Protein AF-A0A969LR51-F1 (afdb_monomer)

Sequence (55 aa):
GFATAAGFAAGLFWIAGSFGINYQFEHKPLALLAINGGYHTAQYTLYGLILGLWH

Solvent-accessible surface area (backbone atoms only — not comparable to full-atom values): 2735 Å² total; per-residue (Å²): 95,68,44,22,55,50,19,32,50,45,15,55,54,54,50,24,42,54,48,46,57,53,30,62,77,68,70,48,62,68,67,56,42,53,52,55,23,45,52,46,15,52,51,34,21,50,51,15,41,53,57,42,66,72,106

Secondary structure (DSSP, 8-state):
-HHHHHHHHIIIIIIHHHHHHHHHHTT--HHHHHHHHHHHHHHHHHHHHHHHHH-

Nearest PDB structures (foldseek):
  6yj4-assembly1_d  TM=5.321E-01  e=5.397E+00  Yarrowia lipolytica

Foldseek 3Di:
DVLLVVLLCCLQCVVLVVVVVVCVVVVHDCVVSCVVSVVSSVVSSVVSVVVVVVD

pLDDT: mean 95.17, std 5.57, range [57.69, 97.94]

Mean predicted aligned error: 2.68 Å

Radius of gyration: 12.51 Å; Cα contacts (8 Å, |Δi|>4): 67; chains: 1; bounding box: 22×10×39 Å

Structure (mmCIF, N/CA/C/O backbone):
data_AF-A0A969LR51-F1
#
_entry.id   AF-A0A969LR51-F1
#
loop_
_atom_site.group_PDB
_atom_site.id
_atom_site.type_symbol
_atom_site.label_atom_id
_atom_site.label_alt_id
_atom_site.label_comp_id
_atom_site.label_asym_id
_atom_site.label_entity_id
_atom_site.label_seq_id
_atom_site.pdbx_PDB_ins_code
_atom_site.Cartn_x
_atom_site.Cartn_y
_atom_site.Cartn_z
_atom_site.occupancy
_atom_site.B_iso_or_equiv
_atom_site.auth_seq_id
_atom_site.auth_comp_id
_atom_site.auth_asym_id
_atom_site.auth_atom_id
_atom_site.pdbx_PDB_model_num
ATOM 1 N N . GLY A 1 1 ? 9.414 -1.106 -16.521 1.00 83.69 1 GLY A N 1
ATOM 2 C CA . GLY A 1 1 ? 9.622 -2.169 -15.512 1.00 83.69 1 GLY A CA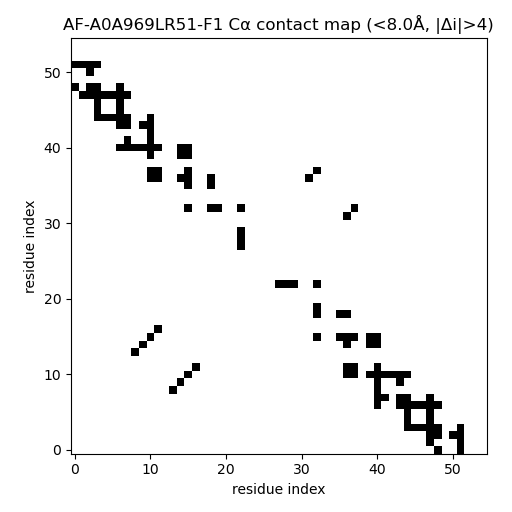 1
ATOM 3 C C . GLY A 1 1 ? 9.955 -1.599 -14.145 1.00 83.69 1 GLY A C 1
ATOM 4 O O . GLY A 1 1 ? 9.105 -1.611 -13.265 1.00 83.69 1 GLY A O 1
ATOM 5 N N . PHE A 1 2 ? 11.169 -1.062 -13.977 1.00 93.19 2 PHE A N 1
ATOM 6 C CA . PHE A 1 2 ? 11.643 -0.513 -12.699 1.00 93.19 2 PHE A CA 1
ATOM 7 C C . PHE A 1 2 ? 10.702 0.537 -12.086 1.00 93.19 2 PHE A C 1
ATOM 9 O O . PHE A 1 2 ? 10.313 0.390 -10.935 1.00 93.19 2 PHE A O 1
ATOM 16 N N . ALA A 1 3 ? 10.271 1.541 -12.860 1.00 94.25 3 ALA A N 1
ATOM 17 C CA . ALA A 1 3 ? 9.373 2.593 -12.370 1.00 94.25 3 ALA A CA 1
ATOM 18 C C . ALA A 1 3 ? 8.046 2.039 -11.814 1.00 94.25 3 ALA A C 1
ATOM 20 O O . ALA A 1 3 ? 7.571 2.489 -10.776 1.00 94.25 3 ALA A O 1
ATOM 21 N N . THR A 1 4 ? 7.485 1.009 -12.450 1.00 96.00 4 THR A N 1
ATOM 22 C CA . THR A 1 4 ? 6.276 0.310 -11.991 1.00 96.00 4 THR A C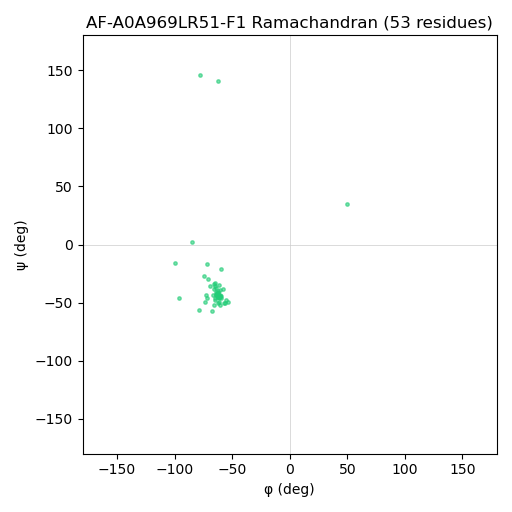A 1
ATOM 23 C C . THR A 1 4 ? 6.507 -0.412 -10.664 1.00 96.00 4 THR A C 1
ATOM 25 O O . THR A 1 4 ? 5.707 -0.269 -9.743 1.00 96.00 4 THR A O 1
ATOM 28 N N . ALA A 1 5 ? 7.621 -1.143 -10.539 1.00 95.81 5 ALA A N 1
ATOM 29 C CA . ALA A 1 5 ? 7.987 -1.835 -9.303 1.00 95.81 5 ALA A CA 1
ATOM 30 C C . ALA A 1 5 ? 8.287 -0.853 -8.157 1.00 95.81 5 ALA A C 1
ATOM 32 O O . ALA A 1 5 ? 7.879 -1.086 -7.022 1.00 95.81 5 ALA A O 1
ATOM 33 N N . ALA A 1 6 ? 8.943 0.270 -8.460 1.00 96.06 6 ALA A N 1
ATOM 34 C CA . ALA A 1 6 ? 9.194 1.340 -7.503 1.00 96.06 6 ALA A CA 1
ATOM 35 C C . ALA A 1 6 ? 7.883 1.991 -7.028 1.00 96.06 6 ALA A C 1
ATOM 37 O O . ALA A 1 6 ? 7.701 2.182 -5.828 1.00 96.06 6 ALA A O 1
ATOM 38 N N . GLY A 1 7 ? 6.945 2.262 -7.944 1.00 96.19 7 GLY A N 1
ATOM 39 C CA . GLY A 1 7 ? 5.610 2.768 -7.609 1.00 96.19 7 GLY A CA 1
ATOM 40 C C . GLY A 1 7 ? 4.823 1.808 -6.714 1.00 96.19 7 GLY A C 1
ATOM 41 O O . GLY A 1 7 ? 4.252 2.229 -5.709 1.00 96.19 7 GLY A O 1
ATOM 42 N N . PHE A 1 8 ? 4.865 0.508 -7.019 1.00 97.31 8 PHE A N 1
ATOM 43 C CA . PHE A 1 8 ? 4.254 -0.523 -6.181 1.00 97.31 8 PHE A CA 1
ATOM 44 C C . PHE A 1 8 ? 4.874 -0.576 -4.780 1.00 97.31 8 PHE A C 1
ATOM 46 O O . PHE A 1 8 ? 4.147 -0.528 -3.790 1.00 97.31 8 PHE A O 1
ATOM 53 N N . ALA A 1 9 ? 6.206 -0.626 -4.678 1.00 97.31 9 ALA A N 1
ATOM 54 C CA . ALA A 1 9 ? 6.902 -0.681 -3.393 1.00 97.31 9 ALA A CA 1
ATOM 55 C C . ALA A 1 9 ? 6.646 0.573 -2.539 1.00 97.31 9 ALA A C 1
ATOM 57 O O . ALA A 1 9 ? 6.399 0.462 -1.337 1.00 97.31 9 ALA A O 1
ATOM 58 N N . ALA A 1 10 ? 6.648 1.760 -3.153 1.00 96.44 10 ALA A N 1
ATOM 59 C CA . ALA A 1 10 ? 6.334 3.010 -2.467 1.00 96.44 10 ALA A CA 1
ATOM 60 C C . ALA A 1 10 ? 4.892 3.016 -1.931 1.00 96.44 10 ALA A C 1
ATOM 62 O O . ALA A 1 10 ? 4.661 3.361 -0.771 1.00 96.44 10 ALA A O 1
ATOM 63 N N . GLY A 1 11 ? 3.926 2.581 -2.740 1.00 95.94 11 GLY A N 1
ATOM 64 C CA . GLY A 1 11 ? 2.530 2.485 -2.324 1.00 95.94 11 GLY A CA 1
ATOM 65 C C . GLY A 1 11 ? 2.294 1.454 -1.214 1.00 95.94 11 GLY A C 1
ATOM 66 O O . GLY A 1 11 ? 1.668 1.771 -0.201 1.00 95.94 11 GLY A O 1
ATOM 67 N N . LEU A 1 12 ? 2.845 0.248 -1.373 1.00 95.88 12 LEU A N 1
ATOM 68 C CA . LEU A 1 12 ? 2.601 -0.870 -0.464 1.00 95.88 12 LEU A CA 1
ATOM 69 C C . LEU A 1 12 ? 3.309 -0.707 0.884 1.00 95.88 12 LEU A C 1
ATOM 71 O O . LEU A 1 12 ? 2.720 -0.998 1.919 1.00 95.88 12 LEU A O 1
ATOM 75 N N . PHE A 1 13 ? 4.569 -0.275 0.893 1.00 96.31 13 PHE A N 1
ATOM 76 C CA . PHE A 1 13 ? 5.351 -0.229 2.130 1.00 96.31 13 PHE A CA 1
ATOM 77 C C . PHE A 1 13 ? 5.323 1.149 2.781 1.00 96.31 13 PHE A C 1
ATOM 79 O O . PHE A 1 13 ? 5.091 1.254 3.983 1.00 96.31 13 PHE A O 1
ATOM 86 N N . TRP A 1 14 ? 5.518 2.214 2.00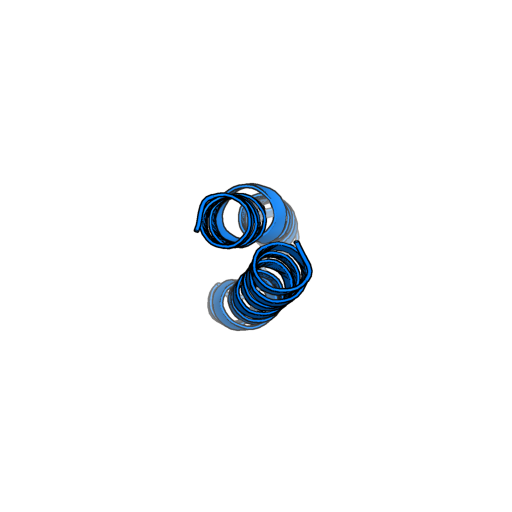1 1.00 96.62 14 TRP A N 1
ATOM 87 C CA . TRP A 1 14 ? 5.582 3.571 2.548 1.00 96.62 14 TRP A CA 1
ATOM 88 C C 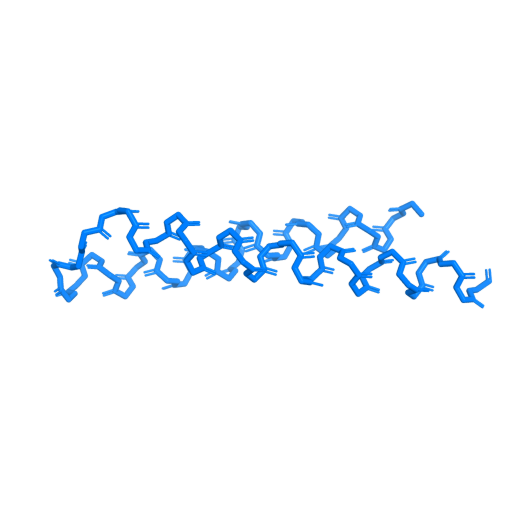. TRP A 1 14 ? 4.192 4.125 2.850 1.00 96.62 14 TRP A C 1
ATOM 90 O O . TRP A 1 14 ? 3.903 4.499 3.988 1.00 96.62 14 TRP A O 1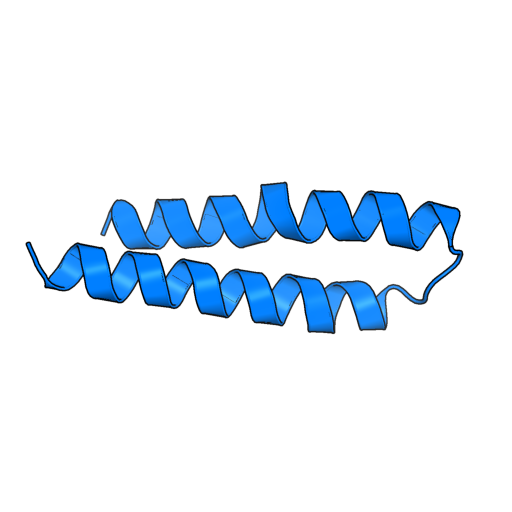
ATOM 100 N N . ILE A 1 15 ? 3.318 4.163 1.844 1.00 97.00 15 ILE A N 1
ATOM 101 C CA . ILE A 1 15 ? 2.011 4.816 1.977 1.00 97.00 15 ILE A CA 1
ATOM 102 C C . ILE A 1 15 ? 1.064 3.974 2.834 1.00 97.00 15 ILE A C 1
ATOM 104 O O . ILE A 1 15 ? 0.506 4.489 3.806 1.00 97.00 15 ILE A O 1
ATOM 108 N N . ALA A 1 16 ? 0.920 2.675 2.549 1.00 96.50 16 ALA A N 1
ATOM 109 C CA . ALA A 1 16 ? 0.097 1.814 3.397 1.00 96.50 16 ALA A CA 1
ATOM 110 C C . ALA A 1 16 ? 0.690 1.667 4.811 1.00 96.50 16 ALA A C 1
ATOM 112 O O . ALA A 1 16 ? -0.069 1.626 5.774 1.00 96.50 16 ALA A O 1
ATOM 113 N N . GLY A 1 17 ? 2.019 1.686 4.970 1.00 96.38 17 GLY A N 1
ATOM 114 C CA . GLY A 1 17 ? 2.662 1.727 6.289 1.00 96.38 17 GLY A CA 1
ATOM 115 C C . GLY A 1 17 ? 2.288 2.976 7.094 1.00 96.38 17 GLY A C 1
ATOM 116 O O . GLY A 1 17 ? 1.917 2.867 8.263 1.00 96.38 17 GLY A O 1
ATOM 117 N N . SER A 1 18 ? 2.296 4.155 6.461 1.00 96.56 18 SER A N 1
ATOM 118 C CA . SER A 1 18 ? 1.864 5.411 7.093 1.00 96.56 18 SER A CA 1
ATOM 119 C C . SER A 1 18 ? 0.396 5.360 7.532 1.00 96.56 18 SER A C 1
ATOM 121 O O . SER A 1 18 ? 0.083 5.707 8.673 1.00 96.56 18 SER A O 1
ATOM 123 N N . PHE A 1 19 ? -0.502 4.858 6.675 1.00 96.62 19 PHE A N 1
ATOM 124 C CA . PHE A 1 19 ? -1.896 4.631 7.067 1.00 96.62 19 PHE A CA 1
ATOM 125 C C . PHE A 1 19 ? -2.021 3.616 8.201 1.00 96.62 19 PHE A C 1
ATOM 127 O O . PHE A 1 19 ? -2.820 3.834 9.105 1.00 96.62 19 PHE A O 1
ATOM 134 N N . GLY A 1 20 ? -1.229 2.543 8.189 1.00 96.56 20 GLY A N 1
ATOM 135 C CA . GLY A 1 20 ? -1.258 1.510 9.222 1.00 96.56 20 GLY A CA 1
ATOM 136 C C . GLY A 1 20 ? -0.944 2.075 10.601 1.00 96.56 20 GLY A C 1
ATOM 137 O O . GLY A 1 20 ? -1.693 1.832 11.544 1.00 96.56 20 GLY A O 1
ATOM 138 N N . ILE A 1 21 ? 0.102 2.898 10.699 1.00 97.12 21 ILE A N 1
ATOM 1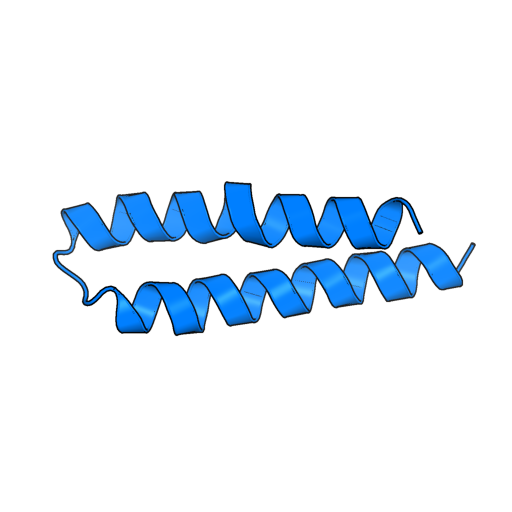39 C CA . ILE A 1 21 ? 0.473 3.574 11.948 1.00 97.12 21 ILE A CA 1
ATOM 140 C C . ILE A 1 21 ? -0.666 4.485 12.420 1.00 97.12 21 ILE A C 1
ATOM 142 O O . ILE A 1 21 ? -1.119 4.353 13.555 1.00 97.12 21 ILE A O 1
ATOM 146 N N . ASN A 1 22 ? -1.174 5.362 11.548 1.00 96.88 22 ASN A N 1
ATOM 147 C CA . ASN A 1 22 ? -2.260 6.282 11.905 1.00 96.88 22 ASN A CA 1
ATOM 148 C C . ASN A 1 22 ? -3.521 5.528 12.353 1.00 96.88 22 ASN A C 1
ATOM 150 O O . ASN A 1 22 ? -4.114 5.847 13.380 1.00 96.88 22 ASN A O 1
ATOM 154 N N . TYR A 1 23 ? -3.899 4.475 11.631 1.00 96.75 23 TYR A N 1
ATOM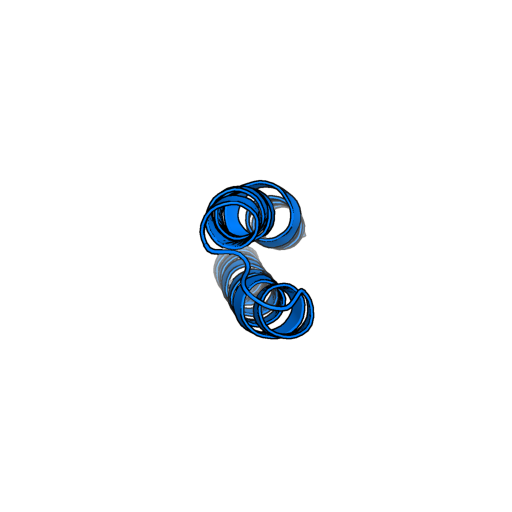 155 C CA . TYR A 1 23 ? -5.132 3.737 11.898 1.00 96.75 23 TYR A CA 1
ATOM 156 C C . TYR A 1 23 ? -5.041 2.918 13.182 1.00 96.75 23 TYR A C 1
ATOM 158 O O . TYR A 1 23 ? -6.057 2.756 13.856 1.00 96.75 23 TYR A O 1
ATOM 166 N N . GLN A 1 24 ? -3.841 2.462 13.551 1.00 96.81 24 GLN A N 1
ATOM 167 C CA . GLN A 1 24 ? -3.591 1.824 14.839 1.00 96.81 24 GLN A CA 1
ATOM 168 C C . GLN A 1 24 ? -3.888 2.790 15.996 1.00 96.81 24 GLN A C 1
ATOM 170 O O . GLN A 1 24 ? -4.574 2.409 16.942 1.00 96.81 24 GLN A O 1
ATOM 175 N N . PHE A 1 25 ? -3.422 4.042 15.907 1.00 97.25 25 PHE A N 1
ATOM 176 C CA . PHE A 1 25 ? -3.676 5.069 16.927 1.00 97.25 25 PHE A CA 1
ATOM 177 C C . PHE A 1 25 ? -5.134 5.524 16.961 1.00 97.25 25 PHE A C 1
ATOM 179 O O . PHE A 1 25 ? -5.686 5.792 1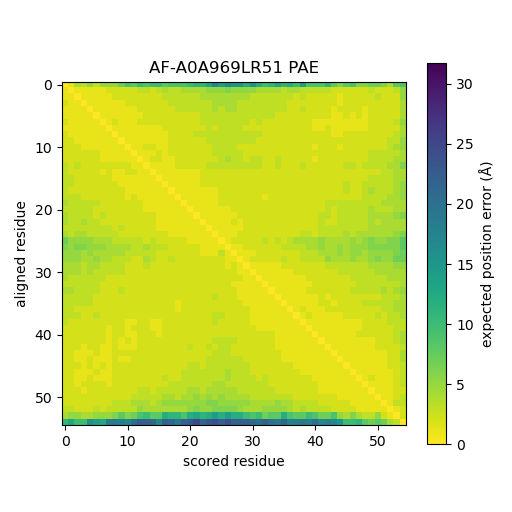8.024 1.00 97.25 25 PHE A O 1
ATOM 186 N N . GLU A 1 26 ? -5.773 5.591 15.799 1.00 96.94 26 GLU A N 1
ATOM 187 C CA . GLU A 1 26 ? -7.168 6.009 15.668 1.00 96.94 26 GLU A CA 1
ATOM 188 C C . GLU A 1 26 ? -8.161 4.856 15.901 1.00 96.94 26 GLU A C 1
ATOM 190 O O . GLU A 1 26 ? -9.367 5.055 15.747 1.00 96.94 26 GLU A O 1
ATOM 195 N N . HIS A 1 27 ? -7.676 3.651 16.236 1.00 95.81 27 HIS A N 1
ATOM 196 C CA . HIS A 1 27 ? -8.474 2.426 16.373 1.00 95.81 27 HIS A CA 1
ATOM 197 C C . HIS A 1 27 ? -9.397 2.166 15.168 1.00 95.81 27 HIS A C 1
ATOM 199 O O . HIS A 1 27 ? -10.514 1.654 15.299 1.00 95.81 27 HIS A O 1
ATOM 205 N N . LYS A 1 28 ? -8.938 2.524 13.965 1.00 95.75 28 LYS A N 1
ATOM 206 C CA . LYS A 1 28 ? -9.693 2.309 12.730 1.00 95.75 28 LYS A CA 1
ATOM 207 C C . LYS A 1 28 ? -9.592 0.843 12.291 1.00 95.75 28 LYS A C 1
ATOM 209 O O . LYS A 1 28 ? -8.549 0.211 12.455 1.00 95.75 28 LYS A O 1
ATOM 214 N N . PRO A 1 29 ? -10.655 0.284 11.691 1.00 95.56 29 PRO A N 1
ATOM 215 C CA . PRO A 1 29 ? -10.653 -1.098 11.228 1.00 95.56 29 PRO A CA 1
ATOM 216 C C . PRO A 1 29 ? -9.604 -1.336 10.133 1.00 95.56 29 PRO A C 1
ATOM 218 O O . PRO A 1 29 ? -9.474 -0.546 9.197 1.00 95.56 29 PRO A O 1
ATOM 221 N N . LEU A 1 30 ? -8.932 -2.491 10.183 1.00 93.38 30 LEU A N 1
ATOM 222 C CA . LEU A 1 30 ? -7.935 -2.908 9.182 1.00 93.38 30 LEU A CA 1
ATOM 223 C C . LEU A 1 30 ? -8.510 -3.024 7.760 1.00 93.38 30 LEU A C 1
ATOM 225 O O . LEU A 1 30 ? -7.777 -2.912 6.782 1.00 93.38 30 LEU A O 1
ATOM 229 N N . ALA A 1 31 ? -9.828 -3.182 7.622 1.00 95.94 31 ALA A N 1
ATOM 230 C CA . ALA A 1 31 ? -10.496 -3.120 6.325 1.00 95.94 31 ALA A CA 1
ATOM 231 C C . ALA A 1 31 ? -10.302 -1.752 5.644 1.00 95.94 31 ALA A C 1
ATOM 233 O O . ALA A 1 31 ? -10.050 -1.698 4.442 1.00 95.94 31 ALA A O 1
ATOM 234 N N . LEU A 1 32 ? -10.339 -0.648 6.404 1.00 95.75 32 LEU A N 1
ATOM 235 C CA . LEU A 1 32 ? -10.054 0.681 5.855 1.00 95.75 32 LEU A CA 1
ATOM 236 C C . LEU A 1 32 ? -8.597 0.800 5.414 1.00 95.75 32 LEU A C 1
ATOM 238 O O . LEU A 1 32 ? -8.323 1.471 4.423 1.00 95.75 32 LEU A O 1
ATOM 242 N N . LEU A 1 33 ? -7.668 0.147 6.119 1.00 96.06 33 LEU A N 1
ATOM 243 C CA . LEU A 1 33 ? -6.260 0.115 5.724 1.00 96.06 33 LEU A CA 1
ATOM 244 C C . LEU A 1 33 ? -6.088 -0.594 4.377 1.00 96.06 33 LEU A C 1
ATOM 246 O O . LEU A 1 33 ? -5.391 -0.079 3.508 1.00 96.06 33 LEU A O 1
ATOM 250 N N . ALA A 1 34 ? -6.752 -1.735 4.178 1.00 94.56 34 ALA A N 1
ATOM 251 C CA . ALA A 1 34 ? -6.703 -2.467 2.914 1.00 94.56 34 ALA A CA 1
ATOM 252 C C . ALA A 1 34 ? -7.312 -1.660 1.756 1.00 94.56 34 ALA A C 1
ATOM 254 O O . ALA A 1 34 ? -6.742 -1.627 0.667 1.00 94.56 34 ALA A O 1
ATOM 255 N N . ILE A 1 35 ? -8.431 -0.969 1.996 1.00 97.44 35 ILE A N 1
ATOM 256 C CA . ILE A 1 35 ? -9.094 -0.141 0.981 1.00 97.44 35 ILE A CA 1
ATOM 257 C C . ILE A 1 35 ? -8.223 1.068 0.626 1.00 97.44 35 ILE A C 1
ATOM 259 O O . ILE A 1 35 ? -7.847 1.236 -0.532 1.00 97.44 35 ILE A O 1
ATOM 263 N N . ASN A 1 36 ? -7.859 1.890 1.613 1.00 96.56 36 ASN A N 1
ATOM 264 C CA . ASN A 1 36 ? -7.124 3.128 1.362 1.00 96.56 36 ASN A CA 1
ATOM 265 C C . ASN A 1 36 ? -5.678 2.844 0.954 1.00 96.56 36 ASN A C 1
ATOM 267 O O . ASN A 1 36 ? -5.204 3.386 -0.043 1.00 96.56 36 ASN A O 1
ATOM 271 N N . GLY A 1 37 ? -4.984 1.955 1.661 1.00 96.50 37 GLY A N 1
ATOM 272 C CA . GLY A 1 37 ? -3.627 1.541 1.310 1.00 96.50 37 GLY A CA 1
ATOM 273 C C . GLY A 1 37 ? -3.566 0.845 -0.051 1.00 96.50 37 GLY A C 1
ATOM 274 O O . GLY A 1 37 ? -2.686 1.155 -0.854 1.00 96.50 37 GLY A O 1
ATOM 275 N N . GLY A 1 38 ? -4.525 -0.034 -0.358 1.00 95.81 38 GLY A N 1
ATOM 276 C CA . GLY A 1 38 ? -4.608 -0.725 -1.647 1.00 95.81 38 GLY A CA 1
ATOM 277 C C . GLY A 1 38 ? -4.904 0.218 -2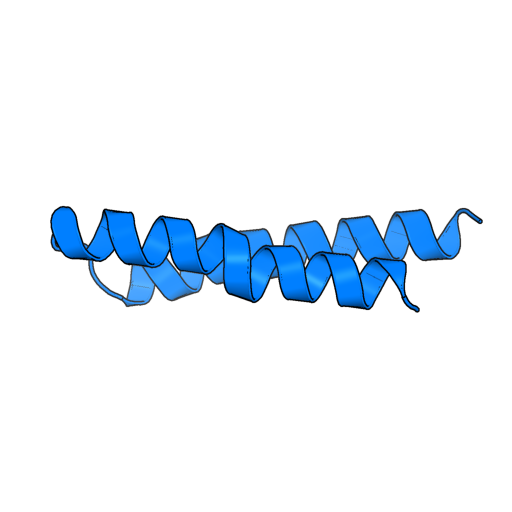.812 1.00 95.81 38 GLY A C 1
ATOM 278 O O . GLY A 1 38 ? -4.226 0.143 -3.837 1.00 95.81 38 GLY A O 1
ATOM 279 N N . TYR A 1 39 ? -5.842 1.155 -2.639 1.00 97.94 39 TYR A N 1
ATOM 280 C CA . TYR A 1 39 ? -6.141 2.189 -3.633 1.00 97.94 39 TYR A CA 1
ATOM 281 C C . TYR A 1 39 ? -4.894 3.005 -3.990 1.00 97.94 39 TYR A C 1
ATOM 283 O O . TYR A 1 39 ? -4.535 3.106 -5.165 1.00 97.94 39 TYR A O 1
ATOM 291 N N . HIS A 1 40 ? -4.176 3.511 -2.982 1.00 97.19 40 HIS A N 1
ATOM 292 C CA . HIS A 1 40 ? -2.948 4.268 -3.217 1.00 97.19 40 HIS A CA 1
ATOM 293 C C . HIS A 1 40 ? -1.876 3.379 -3.853 1.00 97.19 40 HIS A C 1
ATOM 295 O O . HIS A 1 40 ? -1.244 3.788 -4.822 1.00 97.19 40 HIS A O 1
ATOM 301 N N . THR A 1 41 ? -1.708 2.139 -3.390 1.00 97.62 41 THR A N 1
ATOM 302 C CA . THR A 1 41 ? -0.755 1.194 -3.994 1.00 97.62 41 THR A CA 1
ATOM 303 C C . THR A 1 41 ? -1.010 0.998 -5.485 1.00 97.62 41 THR A C 1
ATOM 305 O O . THR A 1 41 ? -0.079 1.111 -6.286 1.00 97.62 41 THR A O 1
ATOM 308 N N . ALA A 1 42 ? -2.263 0.772 -5.883 1.00 97.88 42 ALA A N 1
ATOM 309 C CA . ALA A 1 42 ? -2.637 0.645 -7.288 1.00 97.88 42 ALA A CA 1
ATOM 310 C C . ALA A 1 42 ? -2.372 1.945 -8.066 1.00 97.88 42 ALA A C 1
ATOM 312 O O . ALA A 1 42 ? -1.808 1.904 -9.160 1.00 97.88 42 ALA A O 1
ATOM 313 N N . GLN A 1 43 ? -2.702 3.098 -7.481 1.00 97.62 43 GLN A N 1
ATOM 314 C CA . GLN A 1 43 ? -2.485 4.414 -8.080 1.00 97.62 43 GLN A CA 1
ATOM 315 C C . GLN A 1 43 ? -0.994 4.708 -8.327 1.00 97.62 43 GLN A C 1
ATOM 317 O O . GLN A 1 43 ? -0.616 5.044 -9.449 1.00 97.62 43 GLN A O 1
ATOM 322 N N . TYR A 1 44 ? -0.122 4.520 -7.330 1.00 96.56 44 TYR A N 1
ATOM 323 C CA . TYR A 1 44 ? 1.327 4.711 -7.487 1.00 96.56 44 TYR A CA 1
ATOM 324 C C . TYR A 1 44 ? 1.942 3.705 -8.466 1.00 96.56 44 TYR A C 1
ATOM 326 O O . TYR A 1 44 ? 2.831 4.060 -9.243 1.00 96.56 44 TYR A O 1
ATOM 334 N N . THR A 1 45 ? 1.441 2.467 -8.484 1.00 97.44 45 THR A N 1
ATOM 335 C CA . THR A 1 45 ? 1.845 1.463 -9.480 1.00 97.44 45 THR A CA 1
ATOM 336 C C . THR A 1 45 ? 1.486 1.917 -10.894 1.00 97.44 45 THR A C 1
ATOM 338 O O . THR A 1 45 ? 2.324 1.835 -11.794 1.00 97.44 45 THR A O 1
ATOM 341 N N . LEU A 1 46 ? 0.272 2.445 -11.092 1.00 97.81 46 LEU A N 1
ATOM 342 C CA . LEU A 1 46 ? -0.191 2.963 -12.380 1.00 97.81 46 LEU A CA 1
ATOM 343 C C . LEU A 1 46 ? 0.655 4.157 -12.837 1.00 97.81 46 LEU A C 1
ATOM 345 O O . LEU A 1 46 ? 1.045 4.216 -14.000 1.00 97.81 46 LEU A O 1
ATOM 349 N N . TYR A 1 47 ? 1.011 5.066 -11.930 1.00 96.25 47 TYR A N 1
ATOM 350 C CA . TYR A 1 47 ? 1.922 6.173 -12.238 1.00 96.25 47 TYR A CA 1
ATOM 351 C C . TYR A 1 47 ? 3.300 5.677 -12.666 1.00 96.25 47 TYR A C 1
ATOM 353 O O . TYR A 1 47 ? 3.823 6.117 -13.689 1.00 96.25 47 TYR A O 1
ATOM 361 N N . GLY A 1 48 ? 3.859 4.707 -11.942 1.00 95.38 48 GLY A N 1
ATOM 362 C CA . GLY A 1 48 ? 5.117 4.068 -12.317 1.00 95.38 48 GLY A CA 1
ATOM 363 C C . GLY A 1 48 ? 5.047 3.344 -13.665 1.00 95.38 48 GLY A C 1
ATOM 364 O O . GLY A 1 48 ? 6.025 3.335 -14.410 1.00 95.38 48 GLY A O 1
ATOM 365 N N . LEU A 1 49 ? 3.899 2.753 -14.008 1.00 96.69 49 LEU A N 1
ATOM 366 C CA . LEU A 1 49 ? 3.655 2.156 -15.322 1.00 96.69 49 LEU A CA 1
ATOM 367 C C . LEU A 1 49 ? 3.632 3.214 -16.425 1.00 96.69 49 LEU A C 1
ATOM 369 O O . LEU A 1 49 ? 4.375 3.073 -17.389 1.00 96.69 49 LEU A O 1
ATOM 373 N N . ILE A 1 50 ? 2.835 4.272 -16.265 1.00 96.50 50 ILE A N 1
ATOM 374 C CA . ILE A 1 50 ? 2.719 5.357 -17.250 1.00 96.50 50 ILE A CA 1
ATOM 375 C C . ILE A 1 50 ? 4.093 5.981 -17.504 1.00 96.50 50 ILE A C 1
ATOM 377 O O . ILE A 1 50 ? 4.527 6.060 -18.648 1.00 96.50 50 ILE A O 1
ATOM 381 N N . LEU A 1 51 ? 4.818 6.351 -16.446 1.00 93.69 51 LEU A N 1
ATOM 382 C CA . LEU A 1 51 ? 6.159 6.932 -16.565 1.00 93.69 51 LEU A CA 1
ATOM 383 C C . LEU A 1 51 ? 7.164 5.951 -17.178 1.00 93.69 51 LEU A C 1
ATOM 385 O O . LEU A 1 51 ? 8.016 6.348 -17.964 1.00 93.69 51 LEU A O 1
ATOM 389 N N . GLY A 1 52 ? 7.055 4.666 -16.838 1.00 93.12 52 GLY A N 1
ATOM 390 C CA . GLY A 1 52 ? 7.911 3.621 -17.389 1.00 93.12 52 GLY A CA 1
ATOM 391 C C . GLY A 1 52 ? 7.637 3.279 -18.856 1.00 93.12 52 GLY A C 1
ATOM 392 O O . GLY A 1 52 ? 8.485 2.632 -19.458 1.00 93.12 52 GLY A O 1
ATOM 393 N N . LEU A 1 53 ? 6.476 3.666 -19.396 1.00 94.38 53 LEU A N 1
ATOM 394 C CA . LEU A 1 53 ? 6.101 3.522 -20.808 1.00 94.38 53 LEU A CA 1
ATOM 395 C C . LEU A 1 53 ? 6.281 4.821 -21.609 1.00 94.38 53 LEU A C 1
ATOM 397 O O . LEU A 1 53 ? 6.251 4.781 -22.833 1.00 94.38 53 LEU A O 1
ATOM 401 N N . TRP A 1 54 ? 6.422 5.964 -20.930 1.00 88.88 54 TRP A N 1
ATOM 402 C CA . TRP A 1 54 ? 6.670 7.264 -21.562 1.00 88.88 54 TRP A CA 1
ATOM 403 C C . TRP A 1 54 ? 8.118 7.374 -22.074 1.00 88.88 54 TRP A C 1
ATOM 405 O O . TRP A 1 54 ? 8.371 8.112 -23.019 1.00 88.88 54 TRP A O 1
ATOM 415 N N . HIS A 1 55 ? 9.064 6.653 -21.467 1.00 57.69 55 HIS A N 1
ATOM 416 C CA . HIS A 1 55 ? 10.490 6.725 -21.799 1.00 57.69 55 HIS A CA 1
ATOM 417 C C . HIS A 1 55 ? 10.884 5.870 -23.008 1.00 57.69 55 HIS A C 1
ATOM 419 O O . HIS A 1 55 ? 10.490 4.682 -23.037 1.00 57.69 55 HIS A O 1
#